Protein 6LCB (pdb70)

Sequence (82 aa):
NIVVTVTLNMEERHHFLGISSIVGIIYIGSSIMMKGGAVAADGRIEPGDMLLQVNDDVNFENMSNDDAVRVLREIVSSQTGPPISSLLTVAKA

GO terms:
  GO:0005515 protein binding (F, IPI)
  GO:0005109 frizzled binding (F, TAS)
  GO:0035567 non-canonical Wnt signaling pathway (P, TAS)
  GO:0060070 canonical Wnt signaling pathway (P, TAS)
  GO:0043005 neuron projection (C, IDA)
  GO:0030426 growth cone (C, IDA)
  GO:0050821 protein stabilization (P, IDA)
  GO:0032880 regulation of protein localization (P, IDA)
  GO:1905386 positive regulation of protein localization to presynapse (P, TAS)
  GO:0060070 canonical Wnt signaling pathway (P, IGI)
  GO:0099054 presynapse assembly (P, TAS)
  GO:0019899 enzyme binding (F, IPI)
  GO:0005829 cytosol (C, TAS)
  GO:0042802 identical protein binding (F, IPI)
  GO:0060070 canonical Wnt signaling pathway (P, IDA)
  GO:0016328 lateral plasma membrane (C, IDA)
  GO:0031410 cytoplasmic vesicle (C, IDA)
  GO:0045944 positive regulation of transcription by RNA polymerase II (P, IDA)
  GO:0021915 neural tube development (P, IEP)
  GO:0060071 Wnt signaling pathway, planar cell polarity pathway (P, IDA)

B-factor: mean 25.97, std 9.64, range [14.05, 74.82]

InterPro domains:
  IPR000591 DEP domain [PF00610] (428-497)
  IPR000591 DEP domain [PS50186] (425-499)
  IPR000591 DEP domain [SM00049] (425-499)
  IPR001158 DIX domain [PF00778] (3-81)
  IPR001158 DIX domain [PS50841] (1-85)
  IPR001158 DIX domain [SM00021] (1-85)
  IPR001478 PDZ domain [PF00595] (252-335)
  IPR001478 PDZ domain [PS50106] (251-323)
  IPR001478 PDZ domain [SM00228] (260-339)
  IPR003351 Dishevelled protein domain [PF02377] (90-247)
  IPR008339 Dishevelled family [PR01760] (326-340)
  IPR008339 Dishevelled family [PR01760] (360-372)
  IPR008339 Dishevelled family [PR01760] (456-466)
  IPR008339 Dishevelled family [PR01760] (482-493)
  IPR015506 Dishevelled-related protein [PTHR10878] (1-693)
  IPR024580 Dishevelled C-terminal [PF12316] (503-685)
  IPR029071 Ubiquitin-like domain superfamily [SSF54236] (2-82)
  IPR036034 PDZ superfamily [G3DSA:2.30.42.10] (244-343)
  IPR036034 PDZ superfamily [SSF50156] (235-345)
  IPR036388 Winged helix-like DNA-binding domain superfamily [G3DSA:1.10.10.10] (395-499)

Nearest PDB structures (foldseek):
  6lcb-assembly1_A  TM=1.012E+00  e=3.602E-17  Homo sapiens
  6zc4-assembly1_A  TM=9.941E-01  e=2.404E-13  Homo sapiens
  6zc3-assembly1_A  TM=9.898E-01  e=2.920E-13  Homo sapiens
  6zbz-assembly3_C  TM=9.785E-01  e=3.783E-13  Homo sapiens
  6zc4-assembly2_B  TM=9.913E-01  e=7.229E-13  Homo sapiens

Secondary structure (DSSP, 8-state):
-EEEEEE--SS-SS--EEE---BEEEE-TTSHHHHH-SS-TTPEEEEETTEE-TT--HHHHHHHHHHHHHSSS-EEEEEE--

Foldseek 3Di:
DKDKDKFFCPQALAQQFDKDCTFGQDHHPRHRVVVVPPADGGWNWQDKDPRGCPPHDSVVVVVVRVVVSPDHGMIMTMTHHD

Solvent-accessible surface area: 5033 Å² total; per-residue (Å²): 139,114,51,79,0,68,10,105,35,147,215,44,154,136,7,13,27,35,23,98,90,9,96,1,35,39,44,97,206,58,4,7,1,47,69,52,48,113,5,90,79,29,1,56,3,46,65,0,49,132,43,81,6,133,148,43,59,76,121,50,0,80,104,21,17,151,95,12,36,92,104,144,27,83,2,33,0,26,0,20,52,103

Organism: Homo sapiens (NCBI:txid9606)

Radius of gyration: 11.31 Å; Cα contacts (8 Å, |Δi|>4): 192; chains: 1; bounding box: 26×28×25 Å

Structu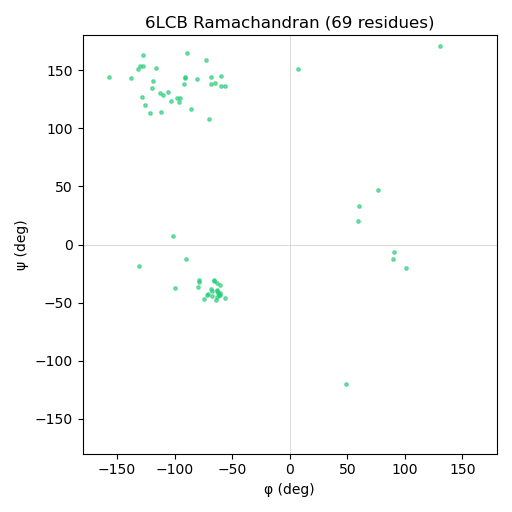re (mmCIF, N/CA/C/O backbone):
data_6LCB
#
_entry.id   6LCB
#
_cell.length_a   85.375
_cell.length_b   85.375
_cell.length_c   46.167
_cell.angle_alpha   90.000
_cell.angle_beta   90.000
_cell.angle_gamma   90.000
#
_symmetry.space_group_name_H-M   'I 41 2 2'
#
loop_
_entity.id
_entity.type
_entity.pdbx_description
1 polymer 'Segment polarity protein dishevelled homolog DVL-1'
2 non-polymer '2-[[3-[(2E)-2-[1,3-bis(oxidanylidene)-1-phenyl-butan-2-ylidene]hydrazinyl]phenyl]sulfonylamino]benzoic acid'
3 non-polymer 'SULFATE ION'
4 water water
#
loop_
_atom_site.group_PDB
_atom_site.id
_atom_site.type_symbol
_atom_site.label_atom_id
_atom_site.label_alt_id
_atom_site.label_comp_id
_atom_site.label_asym_id
_atom_site.label_entity_id
_atom_site.label_seq_id
_atom_site.pdbx_PDB_ins_code
_atom_site.Cartn_x
_atom_site.Cartn_y
_atom_site.Cartn_z
_atom_site.occupancy
_atom_site.B_iso_or_equiv
_atom_site.auth_seq_id
_atom_site.auth_comp_id
_atom_site.auth_asym_id
_atom_site.auth_atom_id
_atom_site.pdbx_PDB_model_num
ATOM 1 N N . ASN A 1 10 ? 13.95300 8.56500 -1.11700 1.000 42.24089 248 ASN A N 1
ATOM 2 C CA . ASN A 1 10 ? 13.56600 7.32500 -0.45100 1.000 35.22246 248 ASN A CA 1
ATOM 3 C C . ASN A 1 10 ? 13.78600 6.12200 -1.36400 1.000 42.49512 248 ASN A C 1
ATOM 4 O O . ASN A 1 10 ? 13.08100 5.94100 -2.35800 1.000 33.74890 248 ASN A O 1
ATOM 9 N N . ILE A 1 11 ? 14.76600 5.29800 -1.00900 1.000 30.35959 249 ILE A N 1
ATOM 10 C CA . ILE A 1 11 ? 15.15900 4.13500 -1.79400 1.000 23.86364 249 ILE A CA 1
ATOM 11 C C . ILE A 1 11 ? 14.66300 2.88700 -1.08000 1.000 29.34774 249 ILE A C 1
ATOM 12 O O . ILE A 1 11 ? 14.85100 2.74500 0.13400 1.000 32.84868 249 ILE A O 1
ATOM 17 N N . VAL A 1 12 ? 14.01200 1.99500 -1.82400 1.000 26.13759 250 VAL A N 1
ATOM 18 C CA A VAL A 1 12 ? 13.49200 0.74100 -1.29000 0.730 25.72033 250 VAL A CA 1
ATOM 19 C CA B VAL A 1 12 ? 13.51800 0.73800 -1.27800 0.270 25.82476 250 VAL A CA 1
ATOM 20 C C . VAL A 1 12 ? 13.92500 -0.39300 -2.21000 1.000 27.85748 250 VAL A C 1
ATOM 21 O O . VAL A 1 12 ? 13.95200 -0.23000 -3.43600 1.000 25.39781 250 VAL A O 1
ATOM 28 N N . THR A 1 13 ? 14.26800 -1.53400 -1.62200 1.000 26.49160 251 THR A N 1
ATOM 29 C CA . THR A 1 13 ? 14.58700 -2.74400 -2.36600 1.000 22.87186 251 THR A CA 1
ATOM 30 C C . THR A 1 13 ? 13.46200 -3.74600 -2.14500 1.000 27.80357 251 THR A C 1
ATOM 31 O O . THR A 1 13 ? 13.07500 -4.01000 -1.00100 1.000 29.90305 251 THR A O 1
ATOM 35 N N . VAL A 1 14 ? 12.93200 -4.28400 -3.23900 1.000 24.12509 252 VAL A N 1
ATOM 36 C CA . VAL A 1 14 ? 11.77300 -5.17000 -3.22000 1.000 22.44775 252 VAL A CA 1
ATOM 37 C C . VAL A 1 14 ? 12.20100 -6.48700 -3.85000 1.000 24.47490 252 VAL A C 1
ATOM 38 O O . VAL A 1 14 ? 12.49700 -6.53800 -5.05200 1.000 27.73487 252 VAL A O 1
ATOM 42 N N . THR A 1 15 ? 12.23500 -7.55100 -3.05500 1.000 22.57655 253 THR A N 1
ATOM 43 C CA . THR A 1 15 ? 12.58000 -8.87400 -3.55600 1.000 17.96577 253 THR A CA 1
ATOM 44 C C . THR A 1 15 ? 11.30900 -9.66800 -3.82100 1.000 20.43753 253 THR A C 1
ATOM 45 O O . THR A 1 15 ? 10.45600 -9.80300 -2.93500 1.000 21.74698 253 THR A O 1
ATOM 49 N N . LEU A 1 16 ? 11.18300 -10.18100 -5.04200 1.000 23.48411 254 LEU A N 1
ATOM 50 C CA . LEU A 1 16 ? 10.02000 -10.94400 -5.46800 1.000 18.48185 254 LEU A CA 1
ATOM 51 C C . LEU A 1 16 ? 10.43500 -12.38600 -5.70900 1.000 19.69788 254 LEU A C 1
ATOM 52 O O . LEU A 1 16 ? 11.41700 -12.63900 -6.41200 1.000 21.28257 254 LEU A O 1
ATOM 57 N N . ASN A 1 17 ? 9.68400 -13.32800 -5.12600 1.000 20.45932 255 ASN A N 1
ATOM 58 C CA . ASN A 1 17 ? 10.01300 -14.74300 -5.26900 1.000 24.14858 255 ASN A CA 1
ATOM 59 C C . ASN A 1 17 ? 9.85800 -15.22900 -6.70300 1.000 19.92293 255 ASN A C 1
ATOM 60 O O . ASN A 1 17 ? 10.55900 -16.16200 -7.11600 1.000 22.80737 255 ASN A O 1
ATOM 65 N N . MET A 1 18 ? 8.93800 -14.63400 -7.46500 1.000 21.02058 256 MET A N 1
ATOM 66 C CA . MET A 1 18 ? 8.66500 -15.03700 -8.84600 1.000 20.32408 256 MET A CA 1
ATOM 67 C C . MET A 1 18 ? 8.20000 -16.48700 -8.94800 1.000 24.40465 256 MET A C 1
ATOM 68 O O . MET A 1 18 ? 8.49600 -17.17500 -9.92900 1.000 26.02628 256 MET A O 1
ATOM 73 N N . GLU A 1 19 ? 7.47400 -16.96700 -7.94100 1.000 20.46778 257 GLU A N 1
ATOM 74 C CA A GLU A 1 19 ? 6.94700 -18.32300 -7.97200 0.500 22.67303 257 GLU A CA 1
ATOM 75 C CA B GLU A 1 19 ? 6.94000 -18.32600 -7.91800 0.500 22.63166 257 GLU A CA 1
ATOM 76 C C . GLU A 1 19 ? 5.45200 -18.39100 -8.23100 1.000 20.95403 257 GLU A C 1
ATOM 77 O O . GLU A 1 19 ? 4.99400 -19.35000 -8.85900 1.000 26.78012 257 GLU A O 1
ATOM 88 N N . ARG A 1 20 ? 4.68600 -17.39400 -7.79600 1.000 21.17597 258 ARG A N 1
ATOM 89 C CA . ARG A 1 20 ? 3.25500 -17.35300 -8.05600 1.000 21.24449 258 ARG A CA 1
ATOM 90 C C . ARG A 1 20 ? 2.90200 -16.63500 -9.35300 1.000 21.21716 258 ARG A C 1
ATOM 91 O O . ARG A 1 20 ? 1.75900 -16.74800 -9.81100 1.000 26.84741 258 ARG A O 1
ATOM 99 N N . HIS A 1 21 ? 3.84900 -15.91800 -9.96000 1.000 25.72792 259 HIS A N 1
ATOM 100 C CA . HIS A 1 21 ? 3.60500 -15.18300 -11.19400 1.000 21.86698 259 HIS A CA 1
ATOM 101 C C . HIS A 1 21 ? 4.78300 -15.37200 -12.13600 1.000 22.54448 259 HIS A C 1
ATOM 102 O O . HIS A 1 21 ? 5.93500 -15.42900 -11.69800 1.000 28.75240 259 HIS A O 1
ATOM 109 N N . HIS A 1 22 ? 4.48500 -15.46200 -13.43500 1.000 25.95754 260 HIS A N 1
ATOM 110 C CA . HIS A 1 22 ? 5.52200 -15.68400 -14.43700 1.000 26.28977 260 HIS A CA 1
ATOM 111 C C . HIS A 1 22 ? 6.29500 -14.41300 -14.77000 1.000 21.09328 260 HIS A C 1
ATOM 112 O O . HIS A 1 22 ? 7.48700 -14.48400 -15.08600 1.000 22.92335 260 HIS A O 1
ATOM 119 N N . PHE A 1 23 ? 5.64600 -13.25500 -14.71500 1.000 20.18493 261 PHE A N 1
ATOM 120 C CA . PHE A 1 23 ? 6.23900 -12.02600 -15.21700 1.000 17.87444 261 PHE A CA 1
ATOM 121 C C . PHE A 1 23 ? 6.18000 -10.94500 -14.15100 1.000 15.36923 261 PHE A C 1
ATOM 122 O O . PHE A 1 23 ? 5.42300 -11.03500 -13.18000 1.000 16.12345 261 PHE A O 1
ATOM 130 N N . LEU A 1 24 ? 6.98900 -9.90300 -14.35200 1.000 15.99384 262 LEU A N 1
ATOM 131 C CA . LEU A 1 24 ? 6.93300 -8.75800 -13.44900 1.000 14.99536 262 LEU A CA 1
ATOM 132 C C . LEU A 1 24 ? 5.65300 -7.96500 -13.65600 1.000 16.02819 262 LEU A C 1
ATOM 133 O O . LEU A 1 24 ? 5.01500 -7.53500 -12.68800 1.000 16.14299 262 LEU A O 1
ATOM 138 N N . GLY A 1 25 ? 5.26600 -7.75900 -14.91200 1.000 15.46093 263 GLY A N 1
ATOM 139 C CA . GLY A 1 25 ? 4.09400 -6.96800 -15.21500 1.000 15.43599 263 GLY A CA 1
ATOM 140 C C . GLY A 1 25 ? 4.35400 -5.48900 -15.06300 1.000 17.01768 263 GLY A C 1
ATOM 141 O O . GLY A 1 25 ? 3.57000 -4.78100 -14.42500 1.000 17.73502 263 GLY A O 1
ATOM 142 N N . ILE A 1 26 ? 5.46300 -5.00800 -15.62100 1.000 17.22477 264 ILE A N 1
ATOM 143 C CA . ILE A 1 26 ? 5.78500 -3.58800 -15.62100 1.000 16.59519 264 ILE A CA 1
ATOM 144 C C . ILE A 1 26 ? 6.17900 -3.15600 -17.02300 1.000 16.53161 264 ILE A C 1
ATOM 145 O O . ILE A 1 26 ? 6.67900 -3.94900 -17.82900 1.000 19.49542 264 ILE A O 1
ATOM 150 N N . SER A 1 27 ? 5.92300 -1.89000 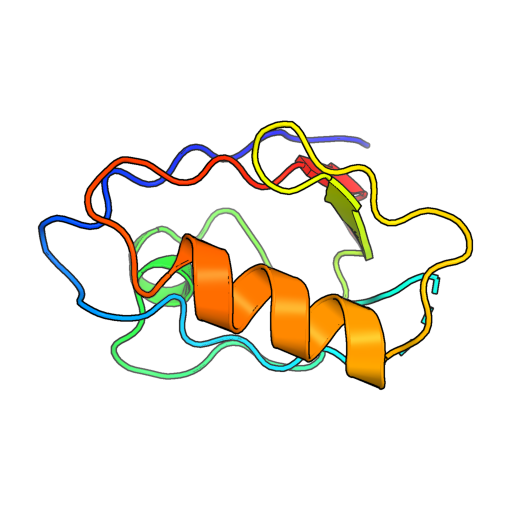-17.31800 1.000 16.49612 265 SER A N 1
ATOM 151 C CA A SER A 1 27 ? 6.53400 -1.21400 -18.44800 0.770 17.37022 265 SER A CA 1
ATOM 152 C CA B SER A 1 27 ? 6.52700 -1.20600 -18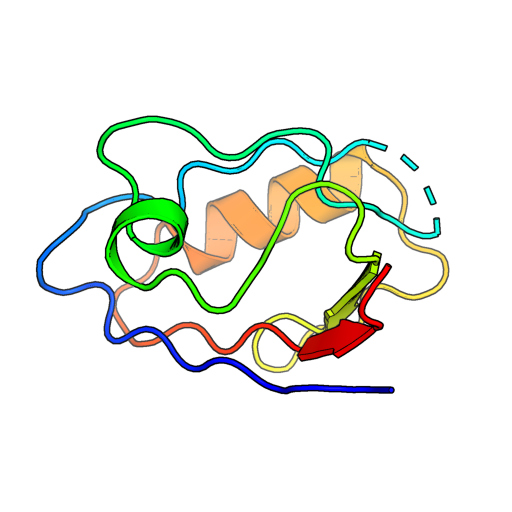.44700 0.230 17.54069 265 SER A CA 1
ATOM 153 C C . SER A 1 27 ? 7.54100 -0.21000 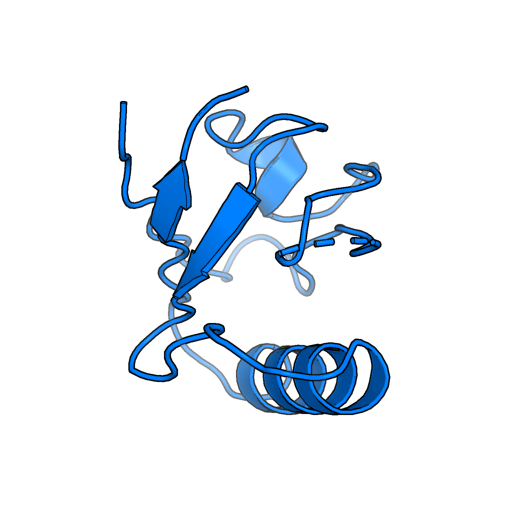-17.90600 1.000 18.18397 265 SER A C 1
ATOM 154 O O . SER A 1 27 ? 7.38500 0.31700 -16.80000 1.000 18.66956 265 SER A O 1
ATOM 159 N N . ILE A 1 28 ? 8.59300 0.02700 -18.67400 1.000 21.14346 266 ILE A N 1
ATOM 160 C CA . ILE A 1 28 ? 9.61900 0.98100 -18.28200 1.000 23.50233 266 ILE A CA 1
ATOM 161 C C . ILE A 1 28 ? 9.68000 2.08400 -19.32400 1.000 26.05252 266 ILE A C 1
ATOM 162 O O . ILE A 1 28 ? 9.53500 1.83000 -20.52600 1.000 28.96990 266 ILE A O 1
ATOM 167 N N . VAL A 1 29 ? 9.86000 3.31300 -18.85500 1.000 25.39306 267 VAL A N 1
ATOM 168 C CA . VAL A 1 29 ? 9.93800 4.47500 -19.73200 1.000 26.86785 267 VAL A CA 1
ATOM 169 C C . VAL A 1 29 ? 11.15600 5.32000 -19.37900 1.000 30.49529 267 VAL A C 1
ATOM 170 O O . VAL A 1 29 ? 11.59600 5.33600 -18.23000 1.000 26.23705 267 VAL A O 1
ATOM 174 N N . GLY A 1 39 ? 17.01100 8.72400 -16.48800 1.000 40.39736 277 GLY A N 1
ATOM 175 C CA . GLY A 1 39 ? 16.55500 7.71100 -15.55300 1.000 39.31066 277 GLY A CA 1
ATOM 176 C C . GLY A 1 39 ? 15.46400 6.82000 -16.11600 1.000 32.33305 277 GLY A C 1
ATOM 177 O O . GLY A 1 39 ? 14.68600 7.24300 -16.97100 1.000 34.55128 277 GLY A O 1
ATOM 178 N N . ILE A 1 40 ? 15.41400 5.58100 -15.63400 1.000 26.35255 278 ILE A N 1
ATOM 179 C CA A ILE A 1 40 ? 14.42300 4.59800 -16.06000 0.520 25.43308 278 ILE A CA 1
ATOM 180 C CA B ILE A 1 40 ? 14.42100 4.60300 -16.06200 0.480 25.44592 278 ILE A CA 1
ATOM 181 C C . ILE A 1 40 ? 13.33100 4.54600 -15.00200 1.000 22.33772 278 ILE A C 1
ATOM 182 O O . ILE A 1 40 ? 13.61300 4.32200 -13.82000 1.000 24.22686 278 ILE A O 1
ATOM 191 N N . TYR A 1 41 ? 12.08500 4.75600 -15.42100 1.000 23.81696 279 TYR A N 1
ATOM 192 C CA . TYR A 1 41 ? 10.95200 4.79300 -14.51100 1.000 21.83208 279 TYR A CA 1
ATOM 193 C C . TYR A 1 41 ? 9.98900 3.65300 -14.80100 1.000 17.22709 279 TYR A C 1
ATOM 194 O O . TYR A 1 41 ? 9.88800 3.17400 -15.93400 1.000 19.34642 279 TYR A O 1
ATOM 203 N N . ILE A 1 42 ? 9.28500 3.22600 -13.75400 1.000 19.03988 280 ILE A N 1
ATOM 204 C CA . ILE A 1 42 ? 8.14300 2.32900 -13.90000 1.000 17.89099 280 ILE A CA 1
ATOM 205 C C . ILE A 1 42 ? 7.01800 3.13100 -14.55100 1.000 18.49742 280 ILE A C 1
ATOM 206 O O . ILE A 1 42 ? 6.42300 4.00800 -13.91800 1.000 21.94857 280 ILE A O 1
ATOM 211 N N . GLY A 1 43 ? 6.73300 2.84800 -15.81700 1.000 16.55483 281 GLY A N 1
ATOM 212 C CA . GLY A 1 43 ? 5.71000 3.58400 -16.53500 1.000 18.26122 281 GLY A CA 1
ATOM 213 C C . GLY A 1 43 ? 4.31700 3.10700 -16.19300 1.000 17.62506 281 GLY A C 1
ATOM 214 O O . GLY A 1 43 ? 3.37000 3.89700 -16.11700 1.000 18.59903 281 GLY A O 1
ATOM 215 N N . SER A 1 44 ? 4.18000 1.80400 -15.99000 1.000 16.77246 282 SER A N 1
ATOM 216 C CA A SER A 1 44 ? 2.89300 1.22900 -15.63000 0.750 17.38583 282 SER A CA 1
ATOM 217 C CA B SER A 1 44 ? 2.89500 1.23200 -15.62400 0.250 17.44708 282 SER A CA 1
ATOM 218 C C . SER A 1 44 ? 3.12800 -0.09400 -14.92000 1.000 16.72117 282 SER A C 1
ATOM 219 O O . SER A 1 44 ? 4.17200 -0.73300 -15.08400 1.000 17.03063 282 SER A O 1
ATOM 224 N N . ILE A 1 45 ? 2.14200 -0.49000 -14.12300 1.000 15.80330 283 ILE A N 1
ATOM 225 C CA . ILE A 1 45 ? 2.09900 -1.80500 -13.49700 1.000 15.04124 283 ILE A CA 1
ATOM 226 C C . ILE A 1 45 ? 0.83700 -2.49600 -13.99300 1.000 17.11606 283 ILE A C 1
ATOM 227 O O . ILE A 1 45 ? -0.23800 -1.88700 -14.02300 1.000 16.48982 283 ILE A O 1
ATOM 232 N N . MET A 1 46 ? 0.96500 -3.76500 -14.37500 1.000 16.03445 284 MET A N 1
ATOM 233 C CA A MET A 1 46 ? -0.07100 -4.46400 -15.11500 0.750 16.11273 284 MET A CA 1
ATOM 234 C CA B MET A 1 46 ? -0.05700 -4.47700 -15.12700 0.250 16.30619 284 MET A CA 1
ATOM 235 C C . MET A 1 46 ? -0.70600 -5.57100 -14.28700 1.000 17.04902 284 MET A C 1
ATOM 236 O O . MET A 1 46 ? -0.06400 -6.18900 -13.43300 1.000 16.73069 284 MET A O 1
ATOM 245 N N . LYS A 1 47 ? -1.98800 -5.81000 -14.56200 1.000 17.67571 285 LYS A N 1
ATOM 246 C CA . LYS A 1 47 ? -2.73400 -6.89700 -13.94800 1.000 19.32443 285 LYS A CA 1
ATOM 247 C C . LYS A 1 47 ? -2.03900 -8.23300 -14.19700 1.000 16.57571 285 LYS A C 1
ATOM 248 O O . LYS A 1 47 ? -1.58500 -8.51900 -15.30900 1.000 20.89129 285 LYS A O 1
ATOM 254 N N . GLY A 1 48 ? -1.95800 -9.05400 -13.14800 1.000 18.16922 286 GLY A N 1
ATOM 255 C CA . GLY A 1 48 ? -1.46300 -10.41000 -13.26600 1.000 19.61834 286 GLY A CA 1
ATOM 256 C C . GLY A 1 48 ? 0.02600 -10.58600 -13.06000 1.000 19.09913 286 GLY A C 1
ATOM 257 O O . GLY A 1 48 ? 0.49600 -11.73200 -13.03500 1.000 24.17399 286 GLY A O 1
ATOM 258 N N . GLY A 1 49 ? 0.78600 -9.49900 -12.91400 1.000 16.82578 287 GLY A N 1
ATOM 259 C CA . GLY A 1 49 ? 2.21500 -9.60900 -12.70000 1.000 18.29699 287 GLY A CA 1
ATOM 260 C C . GLY A 1 49 ? 2.59800 -9.71500 -11.22700 1.000 18.70808 287 GLY A C 1
ATOM 261 O O . GLY A 1 49 ? 1.81800 -9.43100 -10.32000 1.000 20.49482 287 GLY A O 1
ATOM 262 N N . ALA A 1 50 ? 3.84800 -10.12500 -10.99500 1.000 15.06587 288 ALA A N 1
ATOM 263 C CA . ALA A 1 50 ? 4.35200 -10.20800 -9.62800 1.000 18.14151 288 ALA A CA 1
ATOM 264 C C . ALA A 1 50 ? 4.38800 -8.84200 -8.95600 1.000 18.90078 288 ALA A C 1
ATOM 265 O O . ALA A 1 50 ? 4.18000 -8.74200 -7.74100 1.000 19.29620 288 ALA A O 1
ATOM 267 N N . VAL A 1 51 ? 4.64600 -7.78000 -9.72000 1.000 16.96635 289 VAL A N 1
ATOM 268 C CA . VAL A 1 51 ? 4.77500 -6.45600 -9.12100 1.000 17.74579 289 VAL A CA 1
ATOM 269 C C . VAL A 1 51 ? 3.43600 -5.97100 -8.57400 1.000 19.90832 289 VAL A C 1
ATOM 270 O O . VAL A 1 51 ? 3.36300 -5.45600 -7.45000 1.000 18.43494 289 VAL A O 1
ATOM 274 N N . ALA A 1 52 ? 2.35800 -6.14300 -9.34500 1.000 18.15269 290 ALA A N 1
ATOM 275 C CA . ALA A 1 52 ? 1.03400 -5.72400 -8.89000 1.000 18.74633 290 ALA A CA 1
ATOM 276 C C . ALA A 1 52 ? 0.59800 -6.50600 -7.65700 1.000 23.17450 290 ALA A C 1
ATOM 277 O O . ALA A 1 52 ? 0.07500 -5.93000 -6.69700 1.000 23.97513 290 ALA A O 1
ATOM 279 N N . ALA A 1 53 ? 0.79900 -7.82600 -7.67100 1.000 19.52336 291 ALA A N 1
ATOM 280 C CA . ALA A 1 53 ? 0.41400 -8.64300 -6.52300 1.000 22.60411 291 ALA A CA 1
ATOM 281 C C . ALA A 1 53 ? 1.16600 -8.22400 -5.26800 1.000 25.66698 291 ALA A C 1
ATOM 282 O O . ALA A 1 53 ? 0.61800 -8.26900 -4.16100 1.000 26.27977 291 ALA A O 1
ATOM 284 N N . ASP A 1 54 ? 2.42100 -7.80500 -5.42500 1.000 21.00130 292 ASP A N 1
ATOM 285 C CA . ASP A 1 54 ? 3.25000 -7.45900 -4.27600 1.000 20.44472 292 ASP A CA 1
ATOM 286 C C . ASP A 1 54 ? 2.84100 -6.11500 -3.68300 1.000 24.94974 292 ASP A C 1
ATOM 287 O O . ASP A 1 54 ? 2.69600 -5.98000 -2.46100 1.000 23.50982 292 ASP A O 1
ATOM 292 N N . GLY A 1 55 ? 2.65600 -5.10700 -4.53200 1.000 21.32210 293 GLY A N 1
ATOM 293 C CA . GLY A 1 55 ? 2.12100 -3.83100 -4.11000 1.000 23.28596 293 GLY A CA 1
ATOM 294 C C . GLY A 1 55 ? 3.12700 -2.79400 -3.65500 1.000 21.36888 293 GLY A C 1
ATOM 295 O O . GLY A 1 55 ? 2.75500 -1.62100 -3.51400 1.000 27.90274 293 GLY A O 1
ATOM 296 N N . ARG A 1 56 ? 4.38500 -3.17000 -3.43200 1.000 19.03230 294 ARG A N 1
ATOM 297 C CA . ARG A 1 56 ? 5.34900 -2.22300 -2.88500 1.000 20.08724 294 ARG A CA 1
ATOM 298 C C . ARG A 1 56 ? 5.90000 -1.25000 -3.91700 1.000 21.44026 294 ARG A C 1
ATOM 299 O O . ARG A 1 56 ? 6.26300 -0.12300 -3.56000 1.000 31.63093 294 ARG A O 1
ATOM 307 N N . ILE A 1 57 ? 5.99700 -1.65900 -5.16700 1.000 21.16956 295 ILE A N 1
ATOM 308 C CA . ILE A 1 57 ? 6.44900 -0.77400 -6.23000 1.000 23.57848 295 ILE A CA 1
ATOM 309 C C . ILE A 1 57 ? 5.23000 -0.09900 -6.83600 1.000 24.04013 295 ILE A C 1
ATOM 310 O O . ILE A 1 57 ? 4.15600 -0.70400 -6.94800 1.000 29.35653 295 ILE A O 1
ATOM 315 N N . GLU A 1 58 ? 5.38300 1.16600 -7.20300 1.000 21.34586 296 GLU A N 1
ATOM 316 C CA . GLU A 1 58 ? 4.27300 1.93500 -7.73400 1.000 22.63076 296 GLU A CA 1
ATOM 317 C C . GLU A 1 58 ? 4.68200 2.62000 -9.02800 1.000 21.09046 296 GLU A C 1
ATOM 318 O O . GLU A 1 58 ? 5.87100 2.86200 -9.26500 1.000 20.51129 296 GLU A O 1
ATOM 324 N N . PRO A 1 59 ? 3.72200 2.90900 -9.90300 1.000 20.04678 297 PRO A N 1
ATOM 325 C CA . PRO A 1 59 ? 4.05800 3.61700 -11.14200 1.000 18.80669 297 PRO A CA 1
ATOM 326 C C . PRO A 1 59 ? 4.68200 4.96500 -10.82000 1.000 19.39342 297 PRO A C 1
ATOM 327 O O . PRO A 1 59 ? 4.21600 5.69000 -9.93800 1.000 23.81687 297 PRO A O 1
ATOM 331 N N . GLY A 1 60 ? 5.75000 5.29200 -11.54000 1.000 18.85339 298 GLY A N 1
ATOM 332 C CA . GLY A 1 60 ? 6.50000 6.49700 -11.27800 1.000 21.02630 298 GLY A CA 1
ATOM 333 C C . GLY A 1 60 ? 7.77600 6.28800 -10.49500 1.000 21.31186 298 GLY A C 1
ATOM 334 O O . GLY A 1 60 ? 8.66100 7.15500 -10.54300 1.000 22.76067 298 GLY A O 1
ATOM 335 N N . ASP A 1 61 ? 7.90000 5.17300 -9.77700 1.000 19.34244 299 ASP A N 1
ATOM 336 C CA . ASP A 1 61 ? 9.14800 4.85800 -9.10000 1.000 19.76003 299 ASP A CA 1
ATOM 337 C C . ASP A 1 61 ? 10.26600 4.74500 -10.12800 1.000 20.91518 299 ASP A C 1
ATOM 338 O O . ASP A 1 61 ? 10.06000 4.29900 -11.26000 1.000 19.15601 299 ASP A O 1
ATOM 343 N N . MET A 1 62 ? 11.46200 5.16600 -9.73500 1.000 21.18275 300 MET A N 1
ATOM 344 C CA . MET A 1 62 ? 12.61400 5.12200 -10.62100 1.000 22.15601 300 MET A CA 1
ATOM 345 C C . MET A 1 62 ? 13.38000 3.83500 -10.35400 1.000 18.38669 300 MET A C 1
ATOM 346 O O . MET A 1 62 ? 13.73800 3.55400 -9.20800 1.000 22.40093 300 MET A O 1
ATOM 351 N N . LEU A 1 63 ? 13.62000 3.05800 -11.40600 1.000 20.01589 301 LEU A N 1
ATOM 352 C CA . LEU A 1 63 ? 14.25600 1.75200 -11.27400 1.000 20.32838 301 LEU A CA 1
ATOM 353 C C . LEU A 1 63 ? 15.77100 1.92800 -11.28200 1.000 19.84374 301 LEU A C 1
ATOM 354 O O . LEU A 1 63 ? 16.34400 2.37500 -12.28100 1.000 23.66797 301 LEU A O 1
ATOM 359 N N . LEU A 1 64 ? 16.41300 1.57900 -10.16800 1.000 19.93239 302 LEU A N 1
ATOM 360 C CA . LEU A 1 64 ? 17.84400 1.80100 -9.98600 1.000 20.91848 302 LEU A CA 1
ATOM 361 C C . LEU A 1 64 ? 18.68200 0.55800 -10.23600 1.000 24.14389 302 LEU A C 1
ATOM 362 O O . LEU A 1 64 ? 19.78300 0.65900 -10.78900 1.000 23.64280 302 LEU A O 1
ATOM 367 N N . GLN A 1 65 ? 18.19400 -0.61100 -9.83500 1.000 20.31334 303 GLN A N 1
ATOM 368 C CA . GLN A 1 65 ? 18.97400 -1.83100 -9.95000 1.000 18.75093 303 GLN A CA 1
ATOM 369 C C . GLN A 1 65 ? 18.02200 -3.01400 -9.97000 1.000 18.11845 303 GLN A C 1
ATOM 370 O O . GLN A 1 65 ? 16.98000 -2.99300 -9.30800 1.000 18.22980 303 GLN A O 1
ATOM 376 N N . VAL A 1 66 ? 18.37400 -4.02200 -10.75900 1.000 17.49876 304 VAL A N 1
ATOM 377 C CA . VAL A 1 66 ? 17.67200 -5.29600 -10.79000 1.000 17.75107 304 VAL A CA 1
ATOM 378 C C . VAL A 1 66 ? 18.71600 -6.37200 -10.55300 1.000 17.5884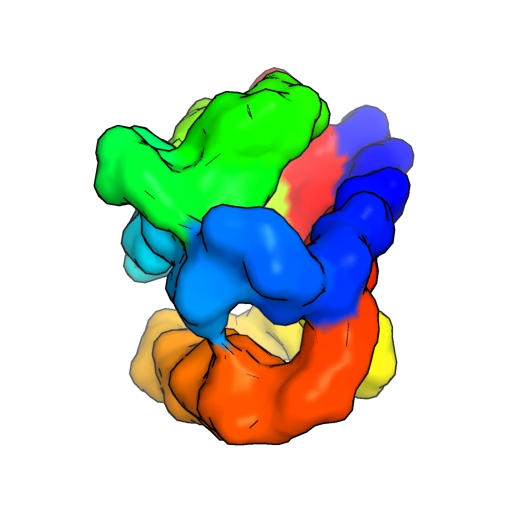1 304 VAL A C 1
ATOM 379 O O . VAL A 1 66 ? 19.67400 -6.48900 -11.32900 1.000 19.07290 304 VAL A O 1
ATOM 383 N N . ASN A 1 67 ? 18.53800 -7.14800 -9.48600 1.000 18.20168 305 ASN A N 1
ATOM 384 C CA . ASN A 1 67 ? 19.54400 -8.10500 -9.04200 1.000 19.60589 305 ASN A CA 1
ATOM 385 C C . ASN A 1 67 ? 20.91000 -7.43500 -8.96100 1.000 20.04813 305 ASN A C 1
ATOM 386 O O . ASN A 1 67 ? 21.06900 -6.44500 -8.23900 1.000 20.63276 305 ASN A O 1
ATOM 391 N N . ASP A 1 68 ? 21.89500 -7.92800 -9.71000 1.000 20.21130 306 ASP A N 1
ATOM 392 C CA A ASP A 1 68 ? 23.23300 -7.35400 -9.67800 0.650 21.71896 306 ASP A CA 1
ATOM 393 C CA B ASP A 1 68 ? 23.23600 -7.36400 -9.68300 0.350 21.63882 306 ASP A CA 1
ATOM 394 C C . ASP A 1 68 ? 23.52100 -6.45600 -10.87800 1.000 19.47214 306 ASP A C 1
ATOM 395 O O . ASP A 1 68 ? 24.68900 -6.20900 -11.19600 1.000 21.76144 306 ASP A O 1
ATOM 404 N N . VAL A 1 69 ? 22.48300 -5.94800 -11.53800 1.000 18.88163 307 VAL A N 1
ATOM 405 C CA . VAL A 1 69 ? 22.63000 -5.08500 -12.70500 1.000 22.37940 307 VAL A CA 1
ATOM 406 C C . VAL A 1 69 ? 22.15700 -3.69100 -12.32700 1.000 18.81692 307 VAL A C 1
ATOM 407 O O . VAL A 1 69 ? 20.96600 -3.47800 -12.06000 1.000 19.72809 307 VAL A O 1
ATOM 411 N N . ASN A 1 70 ? 23.07800 -2.73600 -12.31600 1.000 22.22828 308 ASN A N 1
ATOM 412 C CA . ASN A 1 70 ? 22.71400 -1.35000 -12.08000 1.000 21.14280 308 ASN A CA 1
ATOM 413 C C . ASN A 1 70 ? 22.17300 -0.73000 -13.36300 1.000 20.98325 308 ASN A C 1
ATOM 414 O O . ASN A 1 70 ? 22.66200 -1.00900 -14.46200 1.000 23.09179 308 ASN A O 1
ATOM 419 N N . PHE A 1 71 ? 21.15400 0.11600 -13.22000 1.000 21.86528 309 PHE A N 1
ATOM 420 C CA . PHE A 1 71 ? 20.44600 0.67700 -14.36200 1.000 25.76601 309 PHE A CA 1
ATOM 421 C C . PHE A 1 71 ? 20.86400 2.10600 -14.69900 1.000 39.22161 309 PHE A C 1
ATOM 422 O O . PHE A 1 71 ? 20.24500 2.72900 -15.56600 1.000 34.80535 309 PHE A O 1
ATOM 430 N N . GLU A 1 72 ? 21.90500 2.63200 -14.05200 1.000 30.82841 310 GLU A N 1
ATOM 431 C CA . GLU A 1 72 ? 22.37300 3.97900 -14.36100 1.000 34.05368 310 GLU A CA 1
ATOM 432 C C . GLU A 1 72 ? 22.91000 4.04800 -15.78600 1.000 34.99004 310 GLU A C 1
ATOM 433 O O . GLU A 1 72 ? 23.60200 3.14000 -16.25300 1.000 38.56160 310 GLU A O 1
ATOM 439 N N . ASN A 1 73 ? 22.57900 5.13900 -16.48000 1.000 38.06106 311 ASN A N 1
ATOM 440 C CA . ASN A 1 73 ? 23.05600 5.41700 -17.83500 1.000 56.51120 311 ASN A CA 1
ATOM 441 C C . ASN A 1 73 ? 22.66000 4.34100 -18.84000 1.000 48.54053 311 ASN A C 1
ATOM 442 O O . ASN A 1 73 ? 23.27000 4.23000 -19.90800 1.000 52.56499 311 ASN A O 1
ATOM 447 N N . MET A 1 74 ? 21.64600 3.54300 -18.52600 1.000 29.77358 312 MET A N 1
ATOM 448 C CA . MET A 1 74 ? 21.22500 2.46400 -19.40300 1.000 24.01568 312 MET A CA 1
ATOM 449 C C . MET A 1 74 ? 20.13600 2.95500 -20.34600 1.000 29.03914 312 MET A C 1
ATOM 450 O O . MET A 1 74 ? 19.23100 3.69000 -19.94000 1.000 29.62623 312 MET A O 1
ATOM 455 N N . SER A 1 75 ? 20.23200 2.55000 -21.61000 1.000 28.46148 313 SER A N 1
ATOM 456 C CA . SER A 1 75 ? 19.19200 2.87600 -22.57100 1.000 25.51749 313 SER A CA 1
ATOM 457 C C . SER A 1 75 ? 17.94400 2.04400 -22.29300 1.000 26.16732 313 SER A C 1
ATOM 458 O O . SER A 1 75 ? 17.99200 0.99300 -21.64700 1.000 24.62254 313 SER A O 1
ATOM 461 N N . ASN A 1 76 ? 16.80900 2.53400 -22.79100 1.000 25.40918 314 ASN A N 1
ATOM 462 C CA . ASN A 1 76 ? 15.56400 1.79700 -22.61500 1.000 24.34489 314 ASN A CA 1
ATOM 463 C C . ASN A 1 76 ? 15.64600 0.41600 -23.25300 1.000 26.19260 314 ASN A C 1
ATOM 464 O O . ASN A 1 76 ? 15.19900 -0.57400 -22.66400 1.000 21.00748 314 ASN A O 1
ATOM 469 N N . ASP A 1 77 ? 16.23800 0.32400 -24.44900 1.000 24.71694 315 ASP A N 1
ATOM 470 C CA . ASP A 1 77 ? 16.34600 -0.96600 -25.12800 1.000 27.92848 315 ASP A CA 1
ATOM 471 C C . ASP A 1 77 ? 17.18800 -1.95400 -24.32900 1.000 24.59651 315 ASP A C 1
ATOM 472 O O . ASP A 1 77 ? 16.84300 -3.13800 -24.23200 1.000 23.89981 315 ASP A O 1
ATOM 477 N N . ASP A 1 78 ? 18.29900 -1.49200 -23.75300 1.000 23.16708 316 ASP A N 1
ATOM 478 C CA . ASP A 1 78 ? 19.13100 -2.39100 -22.95900 1.000 22.35294 316 ASP A CA 1
ATOM 479 C C . ASP A 1 78 ? 18.42300 -2.80800 -21.67400 1.000 21.14081 316 ASP A C 1
ATOM 480 O O . ASP A 1 78 ? 18.51000 -3.96900 -21.25900 1.000 21.84619 316 ASP A O 1
ATOM 485 N N . ALA A 1 79 ? 17.69400 -1.88200 -21.04600 1.000 21.59794 317 ALA A N 1
ATOM 486 C CA . ALA A 1 79 ? 16.96500 -2.21900 -19.82800 1.000 22.91727 317 ALA A CA 1
ATOM 487 C C . ALA A 1 79 ? 15.89500 -3.26900 -20.10000 1.000 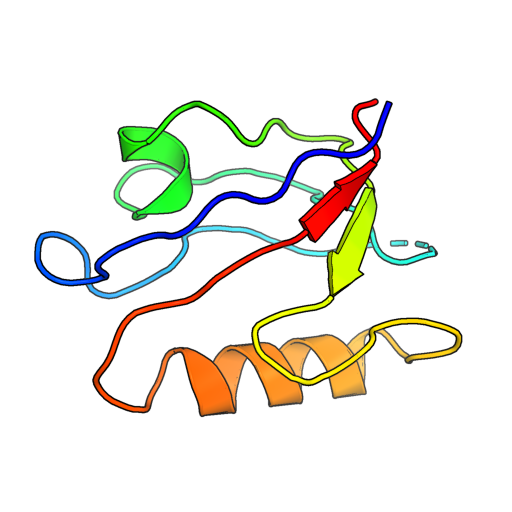20.64662 317 ALA A C 1
ATOM 488 O O . ALA A 1 79 ? 15.69800 -4.18900 -19.29800 1.000 20.90843 317 ALA A O 1
ATOM 490 N N . VAL A 1 80 ? 15.20200 -3.15500 -21.23400 1.000 20.36392 318 VAL A N 1
ATOM 491 C CA . VAL A 1 80 ? 14.24800 -4.18600 -21.62700 1.000 20.66501 318 VAL A CA 1
ATOM 492 C C . VAL A 1 80 ? 14.95100 -5.52300 -21.82100 1.000 21.21454 318 VAL A C 1
ATOM 493 O O . VAL A 1 80 ? 14.45500 -6.56800 -21.38100 1.000 22.78824 318 VAL A O 1
ATOM 497 N N . ARG A 1 81 ? 16.11800 -5.51500 -22.47400 1.000 21.36133 319 ARG A N 1
ATOM 498 C CA . ARG A 1 81 ? 16.84200 -6.76700 -22.68100 1.000 25.99218 319 ARG A CA 1
ATOM 499 C C . ARG A 1 81 ? 17.27400 -7.38400 -21.35700 1.000 20.70285 319 ARG A C 1
ATOM 500 O O . ARG A 1 81 ? 17.21000 -8.60700 -21.18500 1.000 25.21587 319 ARG A O 1
ATOM 508 N N . VAL A 1 82 ? 17.71200 -6.55300 -20.40700 1.000 21.56438 320 VAL A N 1
ATOM 509 C CA . VAL A 1 82 ? 18.13200 -7.06500 -19.10400 1.000 22.43619 320 VAL A CA 1
ATOM 510 C C . VAL A 1 82 ? 16.95200 -7.69400 -18.37300 1.000 21.72901 320 VAL A C 1
ATOM 511 O O . VAL A 1 82 ? 17.04500 -8.81100 -17.84800 1.000 22.92461 320 VAL A O 1
ATOM 515 N N . LEU A 1 83 ? 15.81900 -6.98500 -18.33700 1.000 19.51404 321 LEU A N 1
ATOM 516 C CA . LEU A 1 83 ? 14.63200 -7.51700 -17.67700 1.000 19.24308 321 LEU A CA 1
ATOM 517 C C . LEU A 1 83 ? 14.17400 -8.81200 -18.33000 1.000 17.98804 321 LEU A C 1
ATOM 518 O O . LEU A 1 83 ? 13.81900 -9.77500 -17.63800 1.000 18.64656 321 LEU A O 1
ATOM 523 N N . ARG A 1 84 ? 14.17600 -8.85400 -19.66600 1.000 18.27440 322 ARG A N 1
ATOM 524 C CA . ARG A 1 84 ? 13.82100 -10.07800 -20.37400 1.000 19.92414 322 ARG A CA 1
ATOM 525 C C . ARG A 1 84 ? 14.71300 -11.23500 -19.94300 1.000 19.85666 322 ARG A C 1
ATOM 526 O O . ARG A 1 84 ? 14.22600 -12.33300 -19.65200 1.000 19.90689 322 ARG A O 1
ATOM 534 N N . GLU A 1 85 ? 16.02500 -10.99900 -19.87700 1.000 19.41590 323 GLU A N 1
ATOM 535 C CA . GLU A 1 85 ? 16.94800 -12.07200 -19.52100 1.000 22.64686 323 GLU A CA 1
ATOM 536 C C . GLU A 1 85 ? 16.75700 -12.51600 -18.07600 1.000 22.37087 323 GLU A C 1
ATOM 537 O O . GLU A 1 85 ? 16.79400 -13.71500 -17.78100 1.000 27.34002 323 GLU A O 1
ATOM 543 N N . ILE A 1 86 ? 16.52900 -11.56700 -17.16800 1.000 19.38575 324 ILE A N 1
ATOM 544 C CA . ILE A 1 86 ? 16.36500 -11.91000 -15.75900 1.000 20.59517 324 ILE A CA 1
ATOM 545 C C . ILE A 1 86 ? 15.02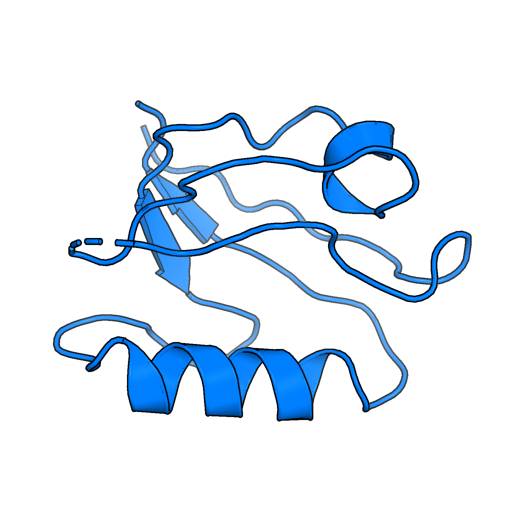900 -12.60500 -15.51200 1.000 21.60930 324 ILE A C 1
ATOM 546 O O . ILE A 1 86 ? 14.96000 -13.60300 -14.78400 1.000 23.25476 324 ILE A O 1
ATOM 551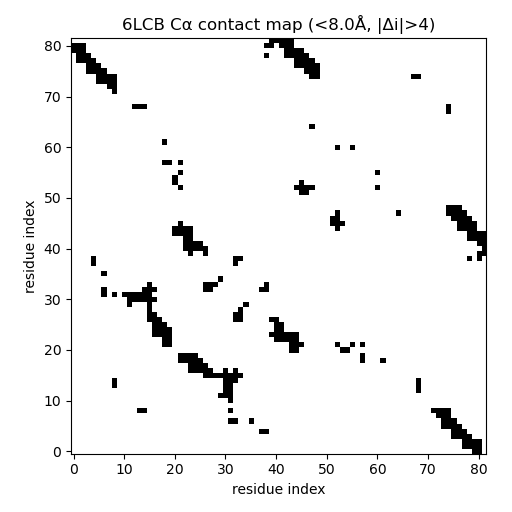 N N . VAL A 1 87 ? 13.94600 -12.10000 -16.11100 1.000 17.60989 325 VAL A N 1
ATOM 552 C CA . VAL A 1 87 ? 12.64300 -12.73100 -15.91900 1.000 18.70392 325 VAL A CA 1
ATOM 553 C C . VAL A 1 87 ? 12.62300 -14.13200 -16.52500 1.000 20.20594 325 VAL A C 1
ATOM 554 O O . VAL A 1 87 ? 11.94700 -15.03200 -16.01100 1.000 21.33989 325 VAL A O 1
ATOM 558 N N . SER A 1 88 ? 13.38600 -14.35300 -17.59900 1.000 19.49828 326 SER A N 1
ATOM 559 C CA A SER A 1 88 ? 13.41100 -15.66200 -18.24100 0.590 20.69330 326 SER A CA 1
ATOM 560 C CA B SER A 1 88 ? 13.40600 -15.66300 -18.24000 0.410 20.67578 326 SER A CA 1
ATOM 561 C C . SER A 1 88 ? 14.11600 -16.71300 -17.39700 1.000 24.63829 326 SER A C 1
ATOM 562 O O . SER A 1 88 ? 13.83800 -17.90700 -17.55600 1.000 30.01347 326 SER A O 1
ATOM 567 N N . GLN A 1 89 ? 15.02100 -16.30400 -16.51500 1.000 25.89894 327 GLN A N 1
ATOM 568 C CA . GLN A 1 89 ? 15.75100 -17.25500 -15.69000 1.000 24.24289 327 GLN A CA 1
ATOM 569 C C . GLN A 1 89 ? 15.01000 -17.48400 -14.38000 1.000 28.47192 327 GLN A C 1
ATOM 570 O O . GLN A 1 89 ? 14.38300 -16.57100 -13.83500 1.000 29.29425 327 GLN A O 1
ATOM 576 N N . THR A 1 90 ? 15.06200 -18.72000 -13.89700 1.000 34.10991 328 THR A N 1
ATOM 577 C CA . THR A 1 90 ? 14.39800 -19.06900 -12.65200 1.000 30.55551 328 THR A CA 1
ATOM 578 C C . THR A 1 90 ? 15.09100 -18.37700 -11.48700 1.000 26.37211 328 THR A C 1
ATOM 579 O O . THR A 1 90 ? 16.31300 -18.20300 -11.48400 1.000 34.43524 328 THR A O 1
ATOM 583 N N . GLY A 1 91 ? 14.30300 -17.96400 -10.49900 1.000 29.73503 329 GLY A N 1
ATOM 584 C CA . GLY A 1 91 ? 14.85400 -17.40900 -9.28900 1.000 24.47102 329 GLY A CA 1
ATOM 585 C C . GLY A 1 91 ? 14.21400 -16.09800 -8.88500 1.000 29.87947 329 GLY A C 1
ATOM 586 O O . GLY A 1 91 ? 13.43000 -15.49800 -9.62800 1.000 24.70465 329 GLY A O 1
ATOM 587 N N . PRO A 1 92 ? 14.53500 -15.63300 -7.68300 1.000 24.27412 330 PRO A N 1
ATOM 588 C CA A PRO A 1 92 ? 13.98100 -14.36200 -7.21200 0.510 21.29432 330 PRO A CA 1
ATOM 589 C CA B PRO A 1 92 ? 13.97700 -14.36300 -7.21600 0.490 21.29813 330 PRO A CA 1
ATOM 590 C C . PRO A 1 92 ? 14.55000 -13.18800 -7.99200 1.000 21.79292 330 PRO A C 1
ATOM 591 O O . PRO A 1 92 ? 15.61400 -13.26600 -8.61400 1.000 24.55249 330 PRO A O 1
ATOM 598 N N . ILE A 1 93 ? 13.81200 -12.08500 -7.95400 1.000 19.96414 331 ILE A N 1
ATOM 599 C CA . ILE A 1 93 ? 14.22800 -10.83600 -8.57600 1.000 17.55828 331 ILE A CA 1
ATOM 600 C C . ILE A 1 93 ? 14.12400 -9.74000 -7.53100 1.000 20.07987 331 ILE A C 1
ATOM 601 O O . ILE A 1 93 ? 13.06500 -9.56300 -6.92000 1.000 19.24735 331 ILE A O 1
ATOM 606 N N . SER A 1 94 ? 15.21400 -9.00400 -7.33100 1.000 18.19256 332 SER A N 1
ATOM 607 C CA A SER A 1 94 ? 15.24700 -7.87800 -6.40900 0.750 18.55194 332 SER A CA 1
ATOM 608 C CA B SER A 1 94 ? 15.25100 -7.87700 -6.40800 0.250 18.67545 332 SER A CA 1
ATOM 609 C C . SER A 1 94 ? 15.30200 -6.59200 -7.22000 1.000 19.50277 332 SER A C 1
ATOM 610 O O . SER A 1 94 ? 16.20900 -6.41000 -8.04200 1.000 19.75286 332 SER A O 1
ATOM 615 N N . LEU A 1 95 ? 14.33100 -5.71100 -6.99600 1.000 20.74975 333 LEU A N 1
ATOM 616 C CA A LEU A 1 95 ? 14.25100 -4.43100 -7.68400 0.550 17.60426 333 LEU A CA 1
ATOM 617 C CA B LEU A 1 95 ? 14.23600 -4.42900 -7.68400 0.450 17.64148 333 LEU A CA 1
ATOM 618 C C . LEU A 1 95 ? 14.47100 -3.32400 -6.66500 1.000 21.57938 333 LEU A C 1
ATOM 619 O O . LEU A 1 95 ? 13.76200 -3.25000 -5.65700 1.000 23.78045 333 LEU A O 1
ATOM 628 N N . THR A 1 96 ? 15.45700 -2.47600 -6.92100 1.000 17.39696 334 THR A N 1
ATOM 629 C CA . THR A 1 96 ? 15.70900 -1.31800 -6.08000 1.000 18.56454 334 THR A CA 1
ATOM 630 C C . THR A 1 96 ? 15.18100 -0.09500 -6.81300 1.000 16.34497 334 THR A C 1
ATOM 631 O O . THR A 1 96 ? 15.57700 0.16500 -7.95400 1.000 18.15878 334 THR A O 1
ATOM 635 N N . VAL A 1 97 ? 14.27300 0.63700 -6.16400 1.000 21.20103 335 VAL A N 1
ATOM 636 C CA . VAL A 1 97 ? 13.64500 1.80700 -6.75800 1.000 20.14202 335 VAL A CA 1
ATOM 637 C C . VAL A 1 97 ? 13.78200 2.99800 -5.82500 1.000 19.56831 335 VAL A C 1
ATOM 638 O O . VAL A 1 97 ? 13.90300 2.85100 -4.60300 1.000 24.17787 335 VAL A O 1
ATOM 642 N N . ALA A 1 98 ? 13.76800 4.18600 -6.41800 1.000 20.65583 336 ALA A N 1
ATOM 643 C CA . ALA A 1 98 ? 13.55600 5.43100 -5.69300 1.000 23.45300 336 ALA A CA 1
ATOM 644 C C . ALA A 1 98 ? 12.07600 5.77000 -5.81100 1.000 23.40354 336 ALA A C 1
ATOM 645 O O . ALA A 1 98 ? 11.55000 5.87400 -6.92600 1.000 25.14662 336 ALA A O 1
ATOM 647 N N . LYS A 1 99 ? 11.40700 5.92100 -4.67100 1.000 23.98659 337 LYS A N 1
ATOM 648 C CA . LYS A 1 99 ? 9.96300 6.11500 -4.67400 1.000 25.56316 337 LYS A CA 1
ATOM 649 C C . LYS A 1 99 ? 9.60200 7.47300 -5.26100 1.000 30.32560 337 LYS A C 1
ATOM 650 O O . LYS A 1 99 ? 10.25100 8.48400 -4.98100 1.000 33.51429 337 LYS A O 1
ATOM 656 N N . ALA A 1 100 ? 8.55900 7.48700 -6.08600 1.000 27.00831 338 ALA A N 1
ATOM 657 C CA . ALA A 1 100 ? 8.05800 8.72100 -6.67700 1.000 30.25659 338 ALA A CA 1
ATOM 658 C C . ALA A 1 100 ? 7.49800 9.63900 -5.59500 1.000 30.65403 338 ALA A C 1
ATOM 659 O O . ALA A 1 100 ? 6.92600 9.17000 -4.61000 1.000 32.60527 338 ALA A O 1
#